Protein AF-A0A7K2A222-F1 (afdb_monomer_lite)

Foldseek 3Di:
DDDDDDDDDDDDDDDDPPPPPPCPDPPPPPLPPDDLLNLLVVLLVLLQVLLVQCPAPAPVCVVVPDPSNVVSVVVSVVVLVVSCVSCVSNVNNQSNDQHPSNLVSLVVHDHDYHVSVVVSVVNNVSND

Radius of gyration: 25.17 Å; chains: 1; bounding box: 90×36×38 Å

Secondary structure (DSSP, 8-state):
-----------------------TTTTTTSTTT--HHHHHHHHHHHHHHHHHHHTT--HHHHHTT-HHHHHHHHHHHHHHHHHHHHHHHHT-GGGGTT-HHHHHHHTT----SHHHHHHHHHHHHTT-

Sequence (128 aa):
MAAILMVVVGACSTANDEPAMTGGSTTVQLEAAFGCGALADRWAALQQEYLDRLGTATEVDLAEPSQAVASAGQWLGNAMIEQTRDATAVGCDELVSGSAALCARVDGLSAAGAAAEIALERLRGSCS

Structure (mmCIF, N/CA/C/O backbone):
data_AF-A0A7K2A222-F1
#
_entry.id   AF-A0A7K2A222-F1
#
loop_
_atom_site.group_PDB
_atom_site.id
_atom_site.type_symbol
_atom_site.label_atom_id
_atom_site.label_alt_id
_atom_site.label_comp_id
_atom_site.label_asym_id
_atom_site.label_entity_id
_atom_site.label_seq_id
_atom_site.pdbx_PDB_ins_code
_atom_site.Cartn_x
_atom_site.Cartn_y
_atom_site.Cartn_z
_atom_site.occupancy
_atom_site.B_iso_or_equiv
_atom_site.auth_seq_id
_atom_site.auth_comp_id
_atom_site.auth_asym_id
_atom_site.auth_atom_id
_atom_site.pdbx_PDB_model_num
ATOM 1 N N . MET A 1 1 ? 76.693 -7.836 21.758 1.00 38.62 1 MET A N 1
ATOM 2 C CA . MET A 1 1 ? 75.559 -6.903 21.944 1.00 38.62 1 MET A CA 1
ATOM 3 C C . MET A 1 1 ? 74.364 -7.563 21.267 1.00 38.62 1 MET A C 1
ATOM 5 O O . MET A 1 1 ? 74.421 -7.744 20.064 1.00 38.62 1 MET A O 1
ATOM 9 N N . ALA A 1 2 ? 73.559 -8.338 22.004 1.00 34.88 2 ALA A N 1
ATOM 10 C CA . ALA A 1 2 ? 72.314 -7.906 22.669 1.00 34.88 2 ALA A CA 1
ATOM 11 C C . ALA A 1 2 ? 71.309 -7.324 21.642 1.00 34.88 2 ALA A C 1
ATOM 13 O O . ALA A 1 2 ? 71.664 -6.367 20.973 1.00 34.88 2 ALA A O 1
ATOM 14 N N . ALA A 1 3 ? 70.086 -7.827 21.437 1.00 34.88 3 ALA A N 1
ATOM 15 C CA . ALA A 1 3 ? 69.259 -8.710 22.253 1.00 34.88 3 ALA A CA 1
ATOM 16 C C . ALA A 1 3 ? 68.299 -9.566 21.398 1.00 34.88 3 ALA A C 1
ATOM 18 O O . ALA A 1 3 ? 67.811 -9.142 20.354 1.00 34.88 3 ALA A O 1
ATOM 19 N N . ILE A 1 4 ? 68.028 -10.765 21.912 1.00 43.69 4 ILE A N 1
ATOM 20 C CA . ILE A 1 4 ? 66.894 -11.631 21.589 1.00 43.69 4 ILE A CA 1
ATOM 21 C C . ILE A 1 4 ? 65.668 -11.055 22.309 1.00 43.69 4 ILE A C 1
ATOM 23 O O . ILE A 1 4 ? 65.750 -10.815 23.512 1.00 43.69 4 ILE A O 1
ATOM 27 N N . LEU A 1 5 ? 64.530 -10.922 21.624 1.00 39.69 5 LEU A N 1
ATOM 28 C CA . LEU A 1 5 ? 63.229 -11.040 22.281 1.00 39.69 5 LEU A CA 1
ATOM 29 C C . LEU A 1 5 ? 62.275 -11.857 21.405 1.00 39.69 5 LEU A C 1
ATOM 31 O O . LEU A 1 5 ? 61.969 -11.506 20.269 1.00 39.69 5 LEU A O 1
ATOM 35 N N . MET A 1 6 ? 61.859 -12.984 21.971 1.00 37.72 6 MET A N 1
ATOM 36 C CA . MET A 1 6 ? 60.809 -13.874 21.501 1.00 37.72 6 MET A CA 1
ATOM 37 C C . MET A 1 6 ? 59.438 -13.192 21.590 1.00 37.72 6 MET A C 1
ATOM 39 O O . MET A 1 6 ? 59.137 -12.602 22.623 1.00 37.72 6 MET A O 1
ATOM 43 N N . VAL A 1 7 ? 58.560 -13.428 20.607 1.00 41.03 7 VAL A N 1
ATOM 44 C CA . VAL A 1 7 ? 57.139 -13.706 20.883 1.00 41.03 7 VAL A CA 1
ATOM 45 C C . VAL A 1 7 ? 56.715 -14.950 20.098 1.00 41.03 7 VAL A C 1
ATOM 47 O O . VAL A 1 7 ? 56.457 -14.942 18.901 1.00 41.03 7 VAL A O 1
ATOM 50 N N . VAL A 1 8 ? 56.788 -16.040 20.849 1.00 39.47 8 VAL A N 1
ATOM 51 C CA . VAL A 1 8 ? 55.964 -17.249 20.900 1.00 39.47 8 VAL A CA 1
ATOM 52 C C . VAL A 1 8 ? 54.664 -17.248 20.067 1.00 39.47 8 VAL A C 1
ATOM 54 O O . VAL A 1 8 ? 53.753 -16.472 20.316 1.00 39.47 8 VAL A O 1
ATOM 57 N N . VAL A 1 9 ? 54.618 -18.224 19.149 1.00 41.47 9 VAL A N 1
ATOM 58 C CA . VAL A 1 9 ? 53.577 -19.256 18.927 1.00 41.47 9 VAL A CA 1
ATOM 59 C C . VAL A 1 9 ? 52.117 -18.821 18.767 1.00 41.47 9 VAL A C 1
ATOM 61 O O . VAL A 1 9 ? 51.471 -18.350 19.695 1.00 41.47 9 VAL A O 1
ATOM 64 N N . GLY A 1 10 ? 51.554 -19.214 17.622 1.00 32.47 10 GLY A N 1
ATOM 65 C CA . GLY A 1 10 ? 50.115 -19.369 17.440 1.00 32.47 10 GLY A CA 1
ATOM 66 C C . GLY A 1 10 ? 49.747 -19.921 16.065 1.00 32.47 10 GLY A C 1
ATOM 67 O O . GLY A 1 10 ? 49.082 -19.242 15.294 1.00 32.47 10 GLY A O 1
ATOM 68 N N . ALA A 1 11 ? 50.201 -21.132 15.733 1.00 39.69 11 ALA A N 1
ATOM 69 C CA . ALA A 1 11 ? 49.616 -21.894 14.634 1.00 39.69 11 ALA A CA 1
ATOM 70 C C . ALA A 1 11 ? 48.377 -22.657 15.136 1.00 39.69 11 ALA A C 1
ATOM 72 O O . ALA A 1 11 ? 48.457 -23.340 16.151 1.00 39.69 11 ALA A O 1
ATOM 73 N N . CYS A 1 12 ? 47.303 -22.580 14.345 1.00 43.47 12 CYS A N 1
ATOM 74 C CA . CYS A 1 12 ? 46.165 -23.503 14.257 1.00 43.47 12 CYS A CA 1
ATOM 75 C C . CYS A 1 12 ? 45.224 -23.644 15.474 1.00 43.47 12 CYS A C 1
ATOM 77 O O . CYS A 1 12 ? 45.510 -24.372 16.416 1.00 43.47 12 CYS A O 1
ATOM 79 N N . SER A 1 13 ? 44.023 -23.070 15.336 1.00 37.34 13 SER A N 1
ATOM 80 C CA . SER A 1 13 ? 42.765 -23.711 15.744 1.00 37.34 13 SER A CA 1
ATOM 81 C C . SER A 1 13 ? 41.702 -23.403 14.688 1.00 37.34 13 SER A C 1
ATOM 83 O O . SER A 1 13 ? 41.311 -22.258 14.491 1.00 37.34 13 SER A O 1
ATOM 85 N N . THR A 1 14 ? 41.280 -24.441 13.977 1.00 49.72 14 THR A N 1
ATOM 86 C CA . THR A 1 14 ? 40.089 -24.506 13.126 1.00 49.72 14 THR A CA 1
ATOM 87 C C . THR A 1 14 ? 38.816 -24.377 13.970 1.00 49.72 14 THR A C 1
ATOM 89 O O . THR A 1 14 ? 38.610 -25.224 14.837 1.00 49.72 14 THR A O 1
ATOM 92 N N . ALA A 1 15 ? 37.992 -23.355 13.718 1.00 39.50 15 ALA A N 1
ATOM 93 C CA . ALA A 1 15 ? 36.549 -23.228 14.020 1.00 39.50 15 ALA A CA 1
ATOM 94 C C . ALA A 1 15 ? 36.212 -21.726 13.916 1.00 39.50 15 ALA A C 1
ATOM 96 O O . ALA A 1 15 ? 36.764 -20.935 14.668 1.00 39.50 15 ALA A O 1
ATOM 97 N N . ASN A 1 16 ? 35.398 -21.208 13.008 1.00 37.38 16 ASN A N 1
ATOM 98 C CA . ASN A 1 16 ? 34.332 -21.780 12.211 1.00 37.38 16 ASN A CA 1
ATOM 99 C C . ASN A 1 16 ? 34.522 -21.366 10.746 1.00 37.38 16 ASN A C 1
ATOM 101 O O . ASN A 1 16 ? 34.896 -20.228 10.466 1.00 37.38 16 ASN A O 1
ATOM 105 N N . ASP A 1 17 ? 34.160 -22.255 9.824 1.00 42.34 17 ASP A N 1
ATOM 106 C CA . ASP A 1 17 ? 33.373 -21.840 8.667 1.00 42.34 17 ASP A CA 1
ATOM 107 C C . ASP A 1 17 ? 32.131 -21.107 9.202 1.00 42.34 17 ASP A C 1
ATOM 109 O O . ASP A 1 17 ? 31.064 -21.693 9.373 1.00 42.34 17 ASP A O 1
ATOM 113 N N . GLU A 1 18 ? 32.257 -19.828 9.546 1.00 34.97 18 GLU A N 1
ATOM 114 C CA . GLU A 1 18 ? 31.107 -18.968 9.351 1.00 34.97 18 GLU A CA 1
ATOM 115 C C . GLU A 1 18 ? 31.003 -18.857 7.835 1.00 34.97 18 GLU A C 1
ATOM 117 O O . GLU A 1 18 ? 31.960 -18.382 7.207 1.00 34.97 18 GLU A O 1
ATOM 122 N N . PRO A 1 19 ? 29.899 -19.304 7.201 1.00 46.41 19 PRO A N 1
ATOM 123 C CA . PRO A 1 19 ? 29.633 -18.796 5.880 1.00 46.41 19 PRO A CA 1
ATOM 124 C C . PRO A 1 19 ? 29.696 -17.291 6.074 1.00 46.41 19 PRO A C 1
ATOM 126 O O . PRO A 1 19 ? 28.960 -16.730 6.891 1.00 46.41 19 PRO A O 1
ATOM 129 N N . ALA A 1 20 ? 30.600 -16.632 5.353 1.00 38.97 20 ALA A N 1
ATOM 130 C CA . ALA A 1 20 ? 30.328 -15.267 5.005 1.00 38.97 20 ALA A CA 1
ATOM 131 C C . ALA A 1 20 ? 28.910 -15.338 4.440 1.00 38.97 20 ALA A C 1
ATOM 133 O O . ALA A 1 20 ? 28.710 -15.794 3.311 1.00 38.97 20 ALA A O 1
ATOM 134 N N . MET A 1 21 ? 27.919 -14.908 5.227 1.00 43.66 21 MET A N 1
ATOM 135 C CA . MET A 1 21 ? 26.700 -14.337 4.697 1.00 43.66 21 MET A CA 1
ATOM 136 C C . MET A 1 21 ? 27.155 -13.064 3.984 1.00 43.66 21 MET A C 1
ATOM 138 O O . MET A 1 21 ? 26.873 -11.940 4.375 1.00 43.66 21 MET A O 1
ATOM 142 N N . THR A 1 22 ? 27.910 -13.255 2.902 1.00 45.50 22 THR A N 1
ATOM 143 C CA . THR A 1 22 ? 27.514 -12.786 1.601 1.00 45.50 22 THR A CA 1
ATOM 144 C C . THR A 1 22 ? 25.988 -12.818 1.574 1.00 45.50 22 THR A C 1
ATOM 146 O O . THR A 1 22 ? 25.358 -13.741 1.079 1.00 45.50 22 THR A O 1
ATOM 149 N N . GLY A 1 23 ? 25.372 -11.737 2.057 1.00 38.09 23 GLY A N 1
ATOM 150 C CA . GLY A 1 23 ? 24.073 -11.266 1.585 1.00 38.09 23 GLY A CA 1
ATOM 151 C C . GLY A 1 23 ? 24.155 -10.877 0.102 1.00 38.09 23 GLY A C 1
ATOM 152 O O . GLY A 1 23 ? 23.507 -9.938 -0.340 1.00 38.09 23 GLY A O 1
ATOM 153 N N . GLY A 1 24 ? 25.008 -11.566 -0.658 1.00 43.22 24 GLY A N 1
ATOM 154 C CA . GLY A 1 24 ? 25.043 -11.602 -2.092 1.00 43.22 24 GLY A CA 1
ATOM 155 C C . GLY A 1 24 ? 24.017 -12.633 -2.509 1.00 43.22 24 GLY A C 1
ATOM 156 O O . GLY A 1 24 ? 24.320 -13.814 -2.585 1.00 43.22 24 GLY A O 1
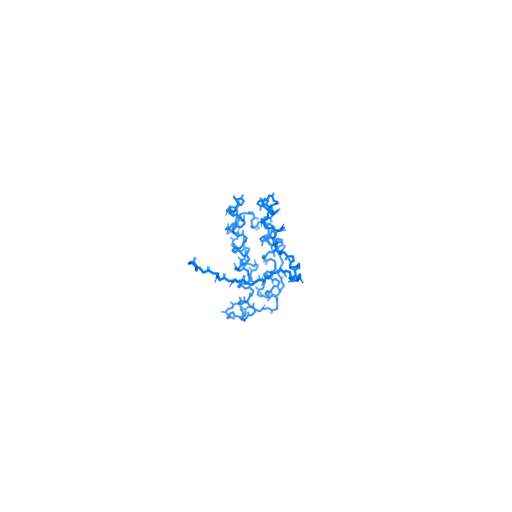ATOM 157 N N . SER A 1 25 ? 22.800 -12.162 -2.756 1.00 40.84 25 SER A N 1
ATOM 158 C CA . SER A 1 25 ? 22.011 -12.670 -3.881 1.00 40.84 25 SER A CA 1
ATOM 159 C C . SER A 1 25 ? 20.801 -11.793 -4.203 1.00 40.84 25 SER A C 1
ATOM 161 O O . SER A 1 25 ? 20.323 -11.859 -5.329 1.00 40.84 25 SER A O 1
ATOM 163 N N . THR A 1 26 ? 20.301 -10.961 -3.284 1.00 45.53 26 THR A N 1
ATOM 164 C CA . THR A 1 26 ? 19.118 -10.119 -3.557 1.00 45.53 26 THR A CA 1
ATOM 165 C C . THR A 1 26 ? 19.463 -8.737 -4.097 1.00 45.53 26 THR A C 1
ATOM 167 O O . THR A 1 26 ? 18.729 -8.209 -4.924 1.00 45.53 26 THR A O 1
ATOM 170 N N . THR A 1 27 ? 20.598 -8.161 -3.708 1.00 46.16 27 THR A N 1
ATOM 171 C CA . THR A 1 27 ? 20.953 -6.777 -4.063 1.00 46.16 27 THR A CA 1
ATOM 172 C C . THR A 1 27 ? 21.521 -6.596 -5.471 1.00 46.16 27 THR A C 1
ATOM 174 O O . THR A 1 27 ? 21.560 -5.470 -5.934 1.00 46.16 27 THR A O 1
ATOM 177 N N . VAL A 1 28 ? 21.931 -7.668 -6.163 1.00 40.03 28 VAL A N 1
ATOM 178 C CA . VAL A 1 28 ? 22.598 -7.585 -7.488 1.00 40.03 28 VAL A CA 1
ATOM 179 C C . VAL A 1 28 ? 21.755 -8.205 -8.624 1.00 40.03 28 VAL A C 1
ATOM 181 O O . VAL A 1 28 ? 22.135 -8.141 -9.785 1.00 40.03 28 VAL A O 1
ATOM 184 N N . GLN A 1 29 ? 20.587 -8.803 -8.332 1.00 42.91 29 GLN A N 1
ATOM 185 C CA . GLN A 1 29 ? 19.722 -9.441 -9.350 1.00 42.91 29 GLN A CA 1
ATOM 186 C C . GLN A 1 29 ? 18.325 -8.821 -9.509 1.00 42.91 29 GLN A C 1
ATOM 188 O O . GLN A 1 29 ? 17.613 -9.190 -10.440 1.00 42.91 29 GLN A O 1
ATOM 193 N N . LEU A 1 30 ? 17.925 -7.854 -8.674 1.00 49.59 30 LEU A N 1
ATOM 194 C CA . LEU A 1 30 ? 16.664 -7.124 -8.881 1.00 49.59 30 LEU A CA 1
ATOM 195 C C . LEU A 1 30 ? 16.799 -5.901 -9.810 1.00 49.59 30 LEU A C 1
ATOM 197 O O . LEU A 1 30 ? 15.790 -5.433 -10.335 1.00 49.59 30 LEU A O 1
ATOM 201 N N . GLU A 1 31 ? 18.022 -5.423 -10.069 1.00 43.91 31 GLU A N 1
ATOM 202 C CA . GLU A 1 31 ? 18.315 -4.145 -10.750 1.00 43.91 31 GLU A CA 1
ATOM 203 C C . GLU A 1 31 ? 17.977 -4.111 -12.260 1.00 43.91 31 GLU A C 1
ATOM 205 O O . GLU A 1 31 ? 18.126 -3.074 -12.898 1.00 43.91 31 GLU A O 1
ATOM 210 N N . ALA A 1 32 ? 17.469 -5.204 -12.844 1.00 41.19 32 ALA A N 1
ATOM 211 C CA . ALA A 1 32 ? 17.042 -5.259 -14.251 1.00 41.19 32 ALA A CA 1
ATOM 212 C C . ALA A 1 32 ? 15.612 -5.802 -14.474 1.00 41.19 32 ALA A C 1
ATOM 214 O O . ALA A 1 32 ? 15.170 -5.885 -15.619 1.00 41.19 32 ALA A O 1
ATOM 215 N N . ALA A 1 33 ? 14.882 -6.193 -13.419 1.00 49.06 33 ALA A N 1
ATOM 216 C CA . ALA A 1 33 ? 13.642 -6.972 -13.559 1.00 49.06 33 ALA A CA 1
ATOM 217 C C . ALA A 1 33 ? 12.337 -6.189 -13.322 1.00 49.06 33 ALA A C 1
ATOM 219 O O . ALA A 1 33 ? 11.272 -6.659 -13.722 1.00 49.06 33 ALA A O 1
ATOM 220 N N . PHE A 1 34 ? 12.385 -5.000 -12.720 1.00 61.97 34 PHE A N 1
ATOM 221 C CA . PHE A 1 34 ? 11.184 -4.208 -12.450 1.00 61.97 34 PHE A CA 1
ATOM 222 C C . PHE A 1 34 ? 11.119 -2.997 -13.379 1.00 61.97 34 PHE A C 1
ATOM 224 O O . PHE A 1 34 ? 11.600 -1.917 -13.060 1.00 61.97 34 PHE A O 1
ATOM 231 N N . GLY A 1 35 ? 10.509 -3.173 -14.553 1.00 76.44 35 GLY A N 1
ATOM 232 C CA . GLY A 1 35 ? 10.013 -2.023 -15.312 1.00 76.44 35 GLY A CA 1
ATOM 233 C C . GLY A 1 35 ? 8.921 -1.286 -14.524 1.00 76.44 35 GLY A C 1
ATOM 234 O O . GLY A 1 35 ? 8.341 -1.849 -13.592 1.00 76.44 35 GLY A O 1
ATOM 235 N N . CYS A 1 36 ? 8.584 -0.058 -14.929 1.00 85.25 36 CYS A N 1
ATOM 236 C CA . CYS A 1 36 ? 7.594 0.781 -14.238 1.00 85.25 36 CYS A CA 1
ATOM 237 C C . CYS A 1 36 ? 6.270 0.043 -13.946 1.00 85.25 36 CYS A C 1
ATOM 239 O O . CYS A 1 36 ? 5.706 0.165 -12.864 1.00 85.25 36 CYS A O 1
ATOM 241 N N . GLY A 1 37 ? 5.803 -0.820 -14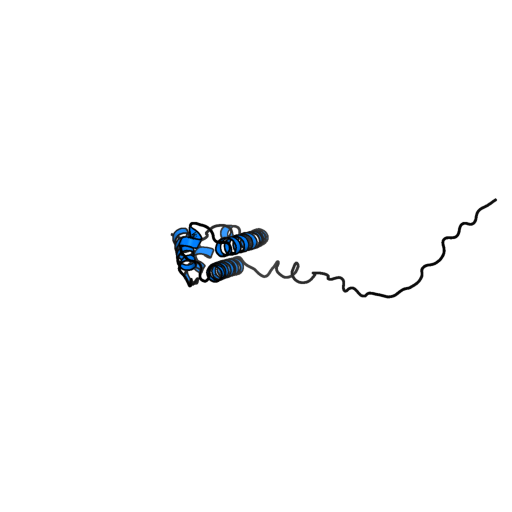.855 1.00 86.00 37 GLY A N 1
ATOM 242 C CA . GLY A 1 37 ? 4.605 -1.636 -14.618 1.00 86.00 37 GLY A CA 1
ATOM 243 C C . GLY A 1 37 ? 4.701 -2.539 -13.381 1.00 86.00 37 GLY A C 1
ATOM 244 O O . GLY A 1 37 ? 3.782 -2.565 -12.571 1.00 86.00 37 GLY A O 1
ATOM 245 N N . ALA A 1 38 ? 5.833 -3.214 -13.181 1.00 86.50 38 ALA A N 1
ATOM 246 C CA . ALA A 1 38 ? 6.015 -4.126 -12.055 1.00 86.50 38 ALA A CA 1
ATOM 247 C C . ALA A 1 38 ? 6.168 -3.374 -10.718 1.00 86.50 38 ALA A C 1
ATOM 249 O O . ALA A 1 38 ? 5.735 -3.860 -9.675 1.00 86.50 38 ALA A O 1
ATOM 250 N N . LEU A 1 39 ? 6.720 -2.156 -10.745 1.00 87.94 39 LEU A N 1
ATOM 251 C CA . LEU A 1 39 ? 6.699 -1.262 -9.587 1.00 87.94 39 LEU A CA 1
ATOM 252 C C . LEU A 1 39 ? 5.288 -0.756 -9.281 1.00 87.94 39 LEU A C 1
ATOM 254 O O . LEU A 1 39 ? 4.918 -0.704 -8.112 1.00 87.94 39 LEU A O 1
ATOM 258 N N . ALA A 1 40 ? 4.482 -0.431 -10.292 1.00 89.56 40 ALA A N 1
ATOM 259 C CA . ALA A 1 40 ? 3.080 -0.072 -10.087 1.00 89.56 40 ALA A CA 1
ATOM 260 C C . ALA A 1 40 ? 2.277 -1.242 -9.485 1.00 89.56 40 ALA A C 1
ATOM 262 O O . ALA A 1 40 ? 1.435 -1.033 -8.612 1.00 89.56 40 ALA A O 1
ATOM 263 N N . ASP A 1 41 ? 2.574 -2.478 -9.892 1.00 90.75 41 ASP A N 1
ATOM 264 C CA . ASP A 1 41 ? 1.953 -3.679 -9.325 1.00 90.75 41 ASP A CA 1
ATOM 265 C C . ASP A 1 41 ? 2.408 -3.924 -7.876 1.00 90.75 41 ASP A C 1
ATOM 267 O O . ASP A 1 41 ? 1.587 -4.237 -7.013 1.00 90.75 41 ASP A O 1
ATOM 271 N N . ARG A 1 42 ? 3.694 -3.699 -7.563 1.00 90.69 42 ARG A N 1
ATOM 272 C CA . ARG A 1 42 ? 4.194 -3.729 -6.177 1.00 90.69 42 ARG A CA 1
ATOM 273 C C . ARG A 1 42 ? 3.532 -2.661 -5.315 1.00 90.69 42 ARG A C 1
ATOM 275 O O . ARG A 1 42 ? 3.149 -2.955 -4.187 1.00 90.69 42 ARG A O 1
ATOM 282 N N . TRP A 1 43 ? 3.366 -1.444 -5.829 1.00 92.00 43 TRP A N 1
ATOM 283 C CA . TRP A 1 43 ? 2.636 -0.396 -5.122 1.00 92.00 43 TRP A CA 1
ATOM 284 C C . TRP A 1 43 ? 1.218 -0.859 -4.778 1.00 92.00 43 TRP A C 1
ATOM 286 O O . TRP A 1 43 ? 0.805 -0.739 -3.629 1.00 92.00 43 TRP A O 1
ATOM 296 N N . ALA A 1 44 ? 0.508 -1.465 -5.734 1.00 92.88 44 ALA A N 1
ATOM 297 C CA . ALA A 1 44 ? -0.838 -1.982 -5.505 1.00 92.88 44 ALA A CA 1
ATOM 298 C C . ALA A 1 44 ? -0.861 -3.080 -4.434 1.00 92.88 44 ALA A C 1
ATOM 300 O O . ALA A 1 44 ? -1.719 -3.058 -3.555 1.00 92.88 44 ALA A O 1
ATOM 301 N N . ALA A 1 45 ? 0.112 -3.995 -4.453 1.00 94.44 45 ALA A N 1
ATOM 302 C CA . ALA A 1 45 ? 0.250 -5.022 -3.424 1.00 94.44 45 ALA A CA 1
ATOM 303 C C . ALA A 1 45 ? 0.473 -4.417 -2.026 1.00 94.44 45 ALA A C 1
ATOM 305 O O . ALA A 1 45 ? -0.144 -4.859 -1.061 1.00 94.44 45 ALA A O 1
ATOM 306 N N . LEU A 1 46 ? 1.295 -3.367 -1.922 1.00 94.62 46 LEU A N 1
ATOM 307 C CA . LEU A 1 46 ? 1.533 -2.663 -0.660 1.00 94.62 46 LEU A CA 1
ATOM 308 C C . LEU A 1 46 ? 0.276 -1.941 -0.155 1.00 94.62 46 LEU A C 1
ATOM 310 O O . LEU A 1 46 ? 0.010 -1.954 1.046 1.00 94.62 46 LEU A O 1
ATOM 314 N N . GLN A 1 47 ? -0.521 -1.355 -1.055 1.00 94.75 47 GLN A N 1
ATOM 315 C CA . GLN A 1 47 ? -1.813 -0.772 -0.685 1.00 94.75 47 GLN A CA 1
ATOM 316 C C . GLN A 1 47 ? -2.804 -1.843 -0.227 1.00 94.75 47 GLN A C 1
ATOM 318 O O . GLN A 1 47 ? -3.448 -1.660 0.801 1.00 94.75 47 GLN A O 1
ATOM 323 N N . GLN A 1 48 ? -2.900 -2.974 -0.932 1.00 96.62 48 GLN A N 1
ATOM 324 C CA . GLN A 1 48 ? -3.773 -4.073 -0.519 1.00 96.62 48 GLN A CA 1
ATOM 325 C C . GLN A 1 48 ? -3.383 -4.598 0.867 1.00 96.62 48 GLN A C 1
ATOM 327 O O . GLN A 1 48 ? -4.238 -4.731 1.733 1.00 96.62 48 GLN A O 1
ATOM 332 N N . GLU A 1 49 ? -2.092 -4.812 1.120 1.00 96.31 49 GLU A N 1
ATOM 333 C CA . GLU A 1 49 ? -1.626 -5.271 2.428 1.00 96.31 49 GLU A CA 1
ATOM 334 C C . GLU A 1 49 ? -1.857 -4.220 3.529 1.00 96.31 49 GLU A C 1
ATOM 336 O O . GLU A 1 49 ? -2.166 -4.578 4.665 1.00 96.31 49 GLU A O 1
ATOM 341 N N . TYR A 1 50 ? -1.770 -2.923 3.220 1.00 95.62 50 TYR A N 1
ATOM 342 C CA . TYR A 1 50 ? -2.177 -1.881 4.164 1.00 95.62 50 TYR A CA 1
ATOM 343 C C . TYR A 1 50 ? -3.665 -1.987 4.517 1.00 95.62 50 TYR A C 1
ATOM 345 O O . TYR A 1 50 ? -4.007 -1.958 5.699 1.00 95.62 50 TYR A O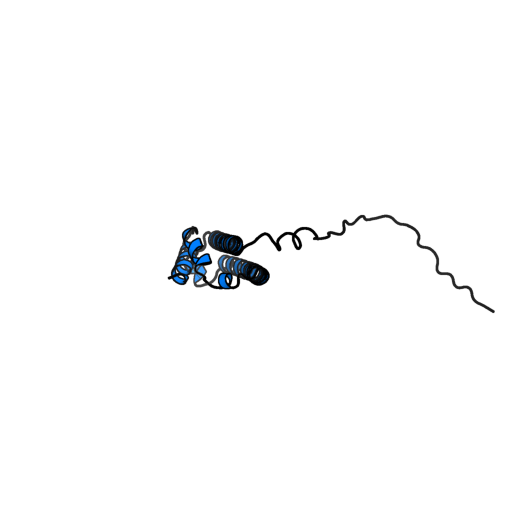 1
ATOM 353 N N . LEU A 1 51 ? -4.537 -2.157 3.518 1.00 95.50 51 LEU A N 1
ATOM 354 C CA . LEU A 1 51 ? -5.976 -2.344 3.723 1.00 95.50 51 LEU A CA 1
ATOM 355 C C . LEU A 1 51 ? -6.261 -3.600 4.562 1.00 95.50 51 LEU A C 1
ATOM 357 O O . LEU A 1 51 ? -7.053 -3.541 5.501 1.00 95.50 51 LEU A O 1
ATOM 361 N N . ASP A 1 52 ? -5.552 -4.698 4.305 1.00 94.75 52 ASP A N 1
ATOM 362 C CA . ASP A 1 52 ? -5.678 -5.938 5.076 1.00 94.75 52 ASP A CA 1
ATOM 363 C C . ASP A 1 52 ? -5.201 -5.760 6.529 1.00 94.75 52 ASP A C 1
ATOM 365 O O . ASP A 1 52 ? -5.812 -6.283 7.463 1.00 94.75 52 ASP A O 1
ATOM 369 N N . ARG A 1 53 ? -4.131 -4.981 6.745 1.00 93.88 53 ARG A N 1
ATOM 370 C CA . ARG A 1 53 ? -3.591 -4.652 8.078 1.00 93.88 53 ARG A CA 1
ATOM 371 C C . ARG A 1 53 ? -4.488 -3.709 8.872 1.00 93.88 53 ARG A C 1
ATOM 373 O O . ARG A 1 53 ? -4.446 -3.754 10.101 1.00 93.88 53 ARG A O 1
ATOM 380 N N . LEU A 1 54 ? -5.289 -2.875 8.206 1.00 91.50 54 LEU A N 1
ATOM 381 C CA . LEU A 1 54 ? -6.352 -2.126 8.877 1.00 91.50 54 LEU A CA 1
ATOM 382 C C . LEU A 1 54 ? -7.408 -3.086 9.447 1.00 91.50 54 LEU A C 1
ATOM 384 O O . LEU A 1 54 ? -7.911 -2.841 10.539 1.00 91.50 54 LEU A O 1
ATOM 388 N N . GLY A 1 55 ? -7.664 -4.222 8.791 1.00 78.69 55 GLY A N 1
ATOM 389 C CA . GLY A 1 55 ? -8.380 -5.360 9.371 1.00 78.69 55 GLY A CA 1
ATOM 390 C C . GLY A 1 55 ? -9.733 -4.992 9.994 1.00 78.69 55 GLY A C 1
ATOM 391 O O . GLY A 1 55 ? -10.601 -4.424 9.341 1.00 78.69 55 GLY A O 1
ATOM 392 N N . THR A 1 56 ? -9.923 -5.314 11.281 1.00 80.06 56 THR A N 1
ATOM 393 C CA . THR A 1 56 ? -11.152 -4.993 12.036 1.00 80.06 56 THR A CA 1
ATOM 394 C C . THR A 1 56 ? -11.191 -3.563 12.585 1.00 80.06 56 THR A C 1
ATOM 396 O O . THR A 1 56 ? -12.067 -3.264 13.398 1.00 80.06 56 THR A O 1
ATOM 399 N N . ALA A 1 57 ? -10.239 -2.696 12.220 1.00 86.88 57 ALA A N 1
ATOM 400 C CA . ALA A 1 57 ? -10.247 -1.307 12.657 1.00 86.88 57 ALA A CA 1
ATOM 401 C C . ALA A 1 57 ? -11.518 -0.600 12.173 1.00 86.88 57 ALA A C 1
ATOM 403 O O . ALA A 1 57 ? -12.023 -0.802 11.062 1.00 86.88 57 ALA A O 1
ATOM 404 N N . THR A 1 58 ? -12.047 0.231 13.054 1.00 88.81 58 THR A N 1
ATOM 405 C CA . THR A 1 58 ? -13.281 0.975 12.847 1.00 88.81 58 THR A CA 1
ATOM 406 C C . THR A 1 58 ? -12.987 2.382 12.343 1.00 88.81 58 THR A C 1
ATOM 408 O O . THR A 1 58 ? -11.853 2.855 12.356 1.00 88.81 58 THR A O 1
ATOM 411 N N . GLU A 1 59 ? -14.029 3.097 11.931 1.00 87.25 59 GLU A N 1
ATOM 412 C CA . GLU A 1 59 ? -13.920 4.520 11.602 1.00 87.25 59 GLU A CA 1
ATOM 413 C C . GLU A 1 59 ? -13.366 5.354 12.772 1.00 87.25 59 GLU A C 1
ATOM 415 O O . GLU A 1 59 ? -12.556 6.257 12.561 1.00 87.25 59 GLU A O 1
ATOM 420 N N . VAL A 1 60 ? -13.742 5.022 14.012 1.00 86.81 60 VAL A N 1
ATOM 421 C CA . VAL A 1 60 ? -13.266 5.727 15.213 1.00 86.81 60 VAL A CA 1
ATOM 422 C C . VAL A 1 60 ? -11.753 5.575 15.370 1.00 86.81 60 VAL A C 1
ATOM 424 O O . VAL A 1 60 ? -11.071 6.553 15.674 1.00 86.81 60 VAL A O 1
ATOM 427 N N . ASP A 1 61 ? -11.221 4.388 15.067 1.00 87.88 61 ASP A N 1
ATOM 428 C CA . ASP A 1 61 ? -9.782 4.117 15.102 1.00 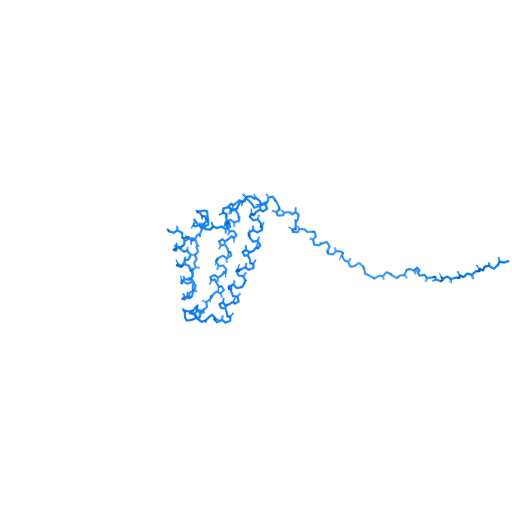87.88 61 ASP A CA 1
ATOM 429 C C . ASP A 1 61 ? -8.992 4.941 14.075 1.00 87.88 61 ASP A C 1
ATOM 431 O O . ASP A 1 61 ? -7.781 5.064 14.212 1.00 87.88 61 ASP A O 1
ATOM 435 N N . LEU A 1 62 ? -9.630 5.499 13.038 1.00 83.81 62 LEU A N 1
ATOM 436 C CA . LEU A 1 62 ? -8.971 6.411 12.096 1.00 83.81 62 LEU A CA 1
ATOM 437 C C . LEU A 1 62 ? -8.919 7.857 12.609 1.00 83.81 62 LEU A C 1
ATOM 439 O O . LEU A 1 62 ? -8.011 8.597 12.232 1.00 83.81 62 LEU A O 1
ATOM 443 N N . ALA A 1 63 ? -9.900 8.276 13.415 1.00 81.62 63 ALA A N 1
ATOM 444 C CA . ALA A 1 63 ? -9.983 9.633 13.957 1.00 81.62 63 ALA A CA 1
ATOM 445 C C . ALA A 1 63 ? -9.074 9.817 15.182 1.00 81.62 63 ALA A C 1
ATOM 447 O O . ALA A 1 63 ? -8.425 10.853 15.328 1.00 81.62 63 ALA A O 1
ATOM 448 N N . GLU A 1 64 ? -8.999 8.792 16.030 1.00 82.31 64 GLU A N 1
ATOM 449 C CA . GLU A 1 64 ? -8.055 8.691 17.137 1.00 82.31 64 GLU A CA 1
ATOM 450 C C . GLU A 1 64 ? -7.200 7.439 16.899 1.00 82.31 64 GLU A C 1
ATOM 452 O O . GLU A 1 64 ? -7.645 6.337 17.222 1.00 82.31 64 GLU A O 1
ATOM 457 N N . PRO A 1 65 ? -6.017 7.577 16.261 1.00 74.00 65 PRO A N 1
ATOM 458 C CA . PRO A 1 65 ? -5.286 6.446 15.710 1.00 74.00 65 PRO A CA 1
ATOM 459 C C . PRO A 1 65 ? -4.940 5.431 16.789 1.00 74.00 65 PRO A C 1
ATOM 461 O O . PRO A 1 65 ? -4.010 5.622 17.578 1.00 74.00 65 PRO A O 1
ATOM 464 N N . SER A 1 66 ? -5.680 4.323 16.794 1.00 84.19 66 SER A N 1
ATOM 465 C CA . SER A 1 66 ? -5.378 3.195 17.662 1.00 84.19 66 SER A CA 1
ATOM 466 C C . SER A 1 66 ? -4.009 2.621 17.307 1.00 84.19 66 SER A C 1
ATOM 468 O O . SER A 1 66 ? -3.470 2.836 16.215 1.00 84.19 66 SER A O 1
ATOM 470 N N . GLN A 1 67 ? -3.421 1.856 18.227 1.00 86.88 67 GLN A N 1
ATOM 471 C CA . GLN A 1 67 ? -2.092 1.282 18.011 1.00 86.88 67 GLN A CA 1
ATOM 472 C C . GLN A 1 67 ? -2.020 0.440 16.725 1.00 86.88 67 GLN A C 1
ATOM 474 O O . GLN A 1 67 ? -0.982 0.426 16.063 1.00 86.88 67 GLN A O 1
ATOM 479 N N . ALA A 1 68 ? -3.117 -0.224 16.347 1.00 84.50 68 ALA A N 1
ATOM 480 C CA . ALA A 1 68 ? -3.213 -1.003 15.117 1.00 84.50 68 ALA A CA 1
ATOM 481 C C . ALA A 1 68 ? -3.122 -0.113 13.866 1.00 84.50 68 ALA A C 1
ATOM 483 O O . ALA A 1 68 ? -2.287 -0.368 12.998 1.00 84.50 68 ALA A O 1
ATOM 484 N N . VAL A 1 69 ? -3.901 0.973 13.813 1.00 90.50 69 VAL A N 1
ATOM 485 C CA . VAL A 1 69 ? -3.881 1.934 12.696 1.00 90.50 69 VAL A CA 1
ATOM 486 C C . VAL A 1 69 ? -2.522 2.623 12.591 1.00 90.50 69 VAL A C 1
ATOM 488 O O . VAL A 1 69 ? -1.960 2.717 11.498 1.00 90.50 69 VAL A O 1
ATOM 491 N N . ALA A 1 70 ? -1.946 3.041 13.721 1.00 90.56 70 ALA A N 1
ATOM 492 C CA . ALA A 1 70 ? -0.621 3.654 13.756 1.00 90.56 70 ALA A CA 1
ATOM 493 C C . ALA A 1 70 ? 0.468 2.696 13.241 1.00 90.56 70 ALA A C 1
ATOM 495 O O . ALA A 1 70 ? 1.310 3.085 12.432 1.00 90.56 70 ALA A O 1
ATOM 496 N N . SER A 1 71 ? 0.418 1.428 13.658 1.00 91.31 71 SER A N 1
ATOM 497 C CA . SER A 1 71 ? 1.382 0.404 13.238 1.00 91.31 71 SER A CA 1
ATOM 498 C C . SER A 1 71 ? 1.245 0.061 11.751 1.00 91.31 71 SER A C 1
ATOM 500 O O . SER A 1 71 ? 2.253 -0.078 11.058 1.00 91.31 71 SER A O 1
ATOM 502 N N . ALA A 1 72 ? 0.013 -0.030 11.237 1.00 92.75 72 ALA A N 1
ATOM 503 C CA . ALA A 1 72 ? -0.253 -0.234 9.813 1.00 92.75 72 ALA A CA 1
ATOM 504 C C . ALA A 1 72 ? 0.253 0.949 8.970 1.00 92.75 72 ALA A C 1
ATOM 506 O O . ALA A 1 72 ? 0.928 0.744 7.961 1.00 92.75 72 ALA A O 1
ATOM 507 N N . GLY A 1 73 ? -0.008 2.183 9.414 1.00 92.25 73 GLY A N 1
ATOM 508 C CA . GLY A 1 73 ? 0.469 3.396 8.748 1.00 92.25 73 GLY A CA 1
ATOM 509 C C . GLY A 1 73 ? 1.994 3.514 8.750 1.00 92.25 73 GLY A C 1
ATOM 510 O O . GLY A 1 73 ? 2.587 3.826 7.719 1.00 92.25 73 GLY A O 1
ATOM 511 N N . GLN A 1 74 ? 2.648 3.202 9.873 1.00 94.62 74 GLN A N 1
ATOM 512 C CA . GLN A 1 74 ? 4.110 3.188 9.959 1.00 94.62 74 GLN A CA 1
ATOM 513 C C . GLN A 1 74 ? 4.722 2.143 9.020 1.00 94.62 74 GLN A C 1
ATOM 515 O O . GLN A 1 74 ? 5.704 2.428 8.335 1.00 94.62 74 GLN A O 1
ATOM 520 N N . TRP A 1 75 ? 4.140 0.943 8.970 1.00 95.50 75 TRP A N 1
ATOM 521 C CA . TRP A 1 75 ? 4.578 -0.096 8.044 1.00 95.50 75 TRP A CA 1
ATOM 522 C C . TRP A 1 75 ? 4.468 0.366 6.586 1.00 95.50 75 TRP A C 1
ATOM 524 O O . TRP A 1 75 ? 5.452 0.266 5.851 1.00 95.50 75 TRP A O 1
ATOM 534 N N . LEU A 1 76 ? 3.320 0.931 6.189 1.00 94.38 76 LEU A N 1
ATOM 535 C CA . LEU A 1 76 ? 3.122 1.420 4.824 1.00 94.38 76 LEU A CA 1
ATOM 536 C C . LEU A 1 76 ? 4.112 2.545 4.496 1.00 94.38 76 LEU A C 1
ATOM 538 O O . LEU A 1 76 ? 4.712 2.538 3.424 1.00 94.38 76 LEU A O 1
ATOM 542 N N . GLY A 1 77 ? 4.331 3.479 5.425 1.00 91.38 77 GLY A N 1
ATOM 543 C CA . GLY A 1 77 ? 5.303 4.559 5.259 1.00 91.38 77 GLY A CA 1
ATOM 544 C C . GLY A 1 77 ? 6.716 4.042 4.978 1.00 91.38 77 GLY A C 1
ATOM 545 O O . GLY A 1 77 ? 7.357 4.492 4.030 1.00 91.38 77 GLY A O 1
ATOM 546 N N . ASN A 1 78 ? 7.178 3.045 5.738 1.00 93.94 78 ASN A N 1
ATOM 547 C CA . ASN A 1 78 ? 8.485 2.422 5.513 1.00 93.94 78 ASN A CA 1
ATOM 548 C C . ASN A 1 78 ? 8.559 1.714 4.151 1.00 93.94 78 ASN A C 1
ATOM 550 O O . ASN A 1 78 ? 9.530 1.892 3.418 1.00 93.94 78 ASN A O 1
ATOM 554 N N . ALA A 1 79 ? 7.519 0.964 3.778 1.00 90.56 79 ALA A N 1
ATOM 555 C CA . ALA A 1 79 ? 7.472 0.272 2.492 1.00 90.56 79 ALA A CA 1
ATOM 556 C C . ALA A 1 79 ? 7.456 1.248 1.299 1.00 90.56 79 ALA A C 1
ATOM 558 O O . ALA A 1 79 ? 8.077 0.986 0.268 1.00 90.56 79 ALA A O 1
ATOM 559 N N . MET A 1 80 ? 6.796 2.403 1.439 1.00 89.94 80 MET A N 1
ATOM 560 C CA . MET A 1 80 ? 6.771 3.450 0.412 1.00 89.94 80 MET A CA 1
ATOM 561 C C . MET A 1 80 ? 8.120 4.157 0.240 1.00 89.94 80 MET A C 1
ATOM 563 O O . MET A 1 80 ? 8.440 4.568 -0.876 1.00 89.94 80 MET A O 1
ATOM 567 N N . ILE A 1 81 ? 8.944 4.253 1.289 1.00 89.62 81 ILE A N 1
ATOM 568 C CA . ILE A 1 81 ? 10.324 4.757 1.172 1.00 89.62 81 ILE A CA 1
ATOM 569 C C . ILE A 1 81 ? 11.157 3.826 0.281 1.00 89.62 81 ILE A C 1
ATOM 571 O O . ILE A 1 81 ? 11.853 4.295 -0.620 1.00 89.62 81 ILE A O 1
ATOM 575 N N . GLU A 1 82 ? 11.061 2.512 0.497 1.00 88.12 82 GLU A N 1
ATOM 576 C CA . GLU A 1 82 ? 11.761 1.514 -0.322 1.00 88.12 82 GLU A CA 1
ATOM 577 C C . GLU A 1 82 ? 11.257 1.517 -1.770 1.00 88.12 82 GLU A C 1
ATOM 579 O O . GLU A 1 82 ? 12.053 1.615 -2.699 1.00 88.12 82 GLU A O 1
ATOM 584 N N . GLN A 1 83 ? 9.936 1.505 -1.965 1.00 87.19 83 GLN A N 1
ATOM 585 C CA . GLN A 1 83 ? 9.302 1.610 -3.282 1.00 87.19 83 GLN A CA 1
ATOM 586 C C . GLN A 1 83 ? 9.767 2.854 -4.054 1.00 87.19 83 GLN A C 1
ATOM 588 O O . GLN A 1 83 ? 10.051 2.770 -5.246 1.00 87.19 83 GLN A O 1
ATOM 593 N N . THR A 1 84 ? 9.853 4.004 -3.380 1.00 87.31 84 THR A N 1
ATOM 594 C CA . THR A 1 84 ? 10.301 5.268 -3.986 1.00 87.31 84 THR A CA 1
ATOM 595 C C . THR A 1 84 ? 11.761 5.192 -4.406 1.00 87.31 84 THR A C 1
ATOM 597 O O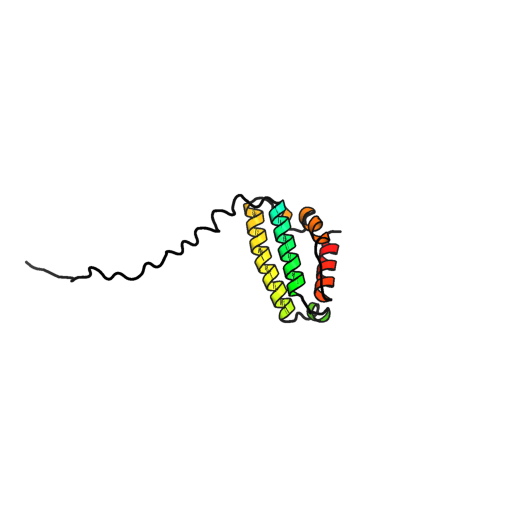 . THR A 1 84 ? 12.108 5.583 -5.518 1.00 87.31 84 THR A O 1
ATOM 600 N N . ARG A 1 85 ? 12.622 4.648 -3.539 1.00 87.38 85 ARG A N 1
ATOM 601 C CA . ARG A 1 85 ? 14.038 4.447 -3.853 1.00 87.38 85 ARG A CA 1
ATOM 602 C C . ARG A 1 85 ? 14.210 3.573 -5.096 1.00 87.38 85 ARG A C 1
ATOM 604 O O . ARG A 1 85 ? 15.020 3.911 -5.958 1.00 87.38 85 ARG A O 1
ATOM 611 N N . ASP A 1 86 ? 13.449 2.488 -5.185 1.00 86.88 86 ASP A N 1
ATOM 612 C CA . ASP A 1 86 ? 13.514 1.566 -6.317 1.00 86.88 86 ASP A CA 1
ATOM 613 C C . ASP A 1 86 ? 12.982 2.218 -7.599 1.00 86.88 86 ASP A C 1
ATOM 615 O O . ASP A 1 86 ? 13.611 2.090 -8.646 1.00 86.88 86 ASP A O 1
ATOM 619 N N . ALA A 1 87 ? 11.891 2.989 -7.517 1.00 85.25 87 ALA A N 1
ATOM 620 C CA . ALA A 1 87 ? 11.347 3.748 -8.644 1.00 85.25 87 ALA A CA 1
ATOM 621 C C . ALA A 1 87 ? 12.350 4.754 -9.217 1.00 85.25 87 ALA A C 1
ATOM 623 O O . ALA A 1 87 ? 12.561 4.777 -10.430 1.00 85.25 87 ALA A O 1
ATOM 624 N N . THR A 1 88 ? 13.031 5.516 -8.361 1.00 86.62 88 THR A N 1
ATOM 625 C CA . THR A 1 88 ? 14.076 6.449 -8.800 1.00 86.62 88 THR A CA 1
ATOM 626 C C . THR A 1 88 ? 15.286 5.722 -9.388 1.00 86.62 88 THR A C 1
ATOM 628 O O . THR A 1 88 ? 15.858 6.187 -10.371 1.00 86.62 88 THR A O 1
ATOM 631 N N . ALA A 1 89 ? 15.666 4.557 -8.852 1.00 86.25 89 ALA A N 1
ATOM 632 C CA . ALA A 1 89 ? 16.783 3.775 -9.388 1.00 86.25 89 ALA A CA 1
ATOM 633 C C . ALA A 1 89 ? 16.539 3.288 -10.830 1.00 86.25 89 ALA A C 1
ATOM 635 O O . ALA A 1 89 ? 17.488 3.198 -11.608 1.00 86.25 89 ALA A O 1
ATOM 636 N N . VAL A 1 90 ? 15.282 3.013 -11.197 1.00 83.06 90 VAL A N 1
ATOM 637 C CA . VAL A 1 90 ? 14.898 2.568 -12.551 1.00 83.06 90 VAL A CA 1
ATOM 638 C C . VAL A 1 90 ? 14.321 3.683 -13.439 1.00 83.06 90 VAL A C 1
ATOM 640 O O . VAL A 1 90 ? 13.970 3.421 -14.589 1.00 83.06 90 VAL A O 1
ATOM 643 N N . GLY A 1 91 ? 14.237 4.921 -12.938 1.00 85.06 91 GLY A N 1
ATOM 644 C CA . GLY A 1 91 ? 13.759 6.091 -13.686 1.00 85.06 91 GLY A CA 1
ATOM 645 C C . GLY A 1 91 ? 12.239 6.187 -13.864 1.00 85.06 91 GLY A C 1
ATOM 646 O O . GLY A 1 91 ? 11.791 6.811 -14.821 1.00 85.06 91 GLY A O 1
ATOM 647 N N . CYS A 1 92 ? 11.455 5.577 -12.971 1.00 85.50 92 CYS A N 1
ATOM 648 C CA . CYS A 1 92 ? 9.986 5.620 -12.968 1.00 85.50 92 CYS A CA 1
ATOM 649 C C . CYS A 1 92 ? 9.462 6.609 -11.911 1.00 85.50 92 CYS A C 1
ATOM 651 O O . CYS A 1 92 ? 8.626 6.254 -11.073 1.00 85.50 92 CYS A O 1
ATOM 653 N N . ASP A 1 93 ? 9.994 7.834 -11.887 1.00 78.88 93 ASP A N 1
ATOM 654 C CA . ASP A 1 93 ? 9.685 8.833 -10.853 1.00 78.88 93 ASP A CA 1
ATOM 655 C C . ASP A 1 93 ? 8.191 9.213 -10.819 1.00 78.88 93 ASP A C 1
ATOM 657 O O . ASP A 1 93 ? 7.662 9.608 -9.781 1.00 78.88 93 ASP A O 1
ATOM 661 N N . GLU A 1 94 ? 7.461 9.015 -11.920 1.00 74.88 94 GLU A N 1
ATOM 662 C CA . GLU A 1 94 ? 6.009 9.182 -11.975 1.00 74.88 94 GLU A CA 1
ATOM 663 C C . GLU A 1 94 ? 5.251 8.223 -11.041 1.00 74.88 94 GLU A C 1
ATOM 665 O O . GLU A 1 94 ? 4.126 8.506 -10.633 1.00 74.88 94 GLU A O 1
ATOM 670 N N . LEU A 1 95 ? 5.842 7.091 -10.656 1.00 76.12 95 LEU A N 1
ATOM 671 C CA . LEU A 1 95 ? 5.239 6.135 -9.720 1.00 76.12 95 LEU A CA 1
ATOM 672 C C . LEU A 1 95 ? 5.429 6.518 -8.250 1.00 76.12 95 LEU A C 1
ATOM 674 O O . LEU A 1 95 ? 4.917 5.830 -7.370 1.00 76.12 95 LEU A O 1
ATOM 678 N N . VAL A 1 96 ? 6.138 7.611 -7.970 1.00 65.75 96 VAL A N 1
ATOM 679 C CA . VAL A 1 96 ? 6.321 8.136 -6.610 1.00 65.75 96 VAL A CA 1
ATOM 680 C C . VAL A 1 96 ? 5.120 8.989 -6.179 1.00 65.75 96 VAL A C 1
ATOM 682 O O . VAL A 1 96 ? 4.863 9.152 -4.987 1.00 65.75 96 VAL A O 1
ATOM 685 N N . SER A 1 97 ? 4.330 9.498 -7.131 1.00 62.28 97 SER A N 1
ATOM 686 C CA . SER A 1 97 ? 3.185 10.364 -6.844 1.00 62.28 97 SER A CA 1
ATOM 687 C C . SER A 1 97 ? 1.991 10.058 -7.741 1.00 62.28 97 SER A C 1
ATOM 689 O O . SER A 1 97 ? 2.026 10.400 -8.919 1.00 62.28 97 SER A O 1
ATOM 691 N N . GLY A 1 98 ? 0.934 9.466 -7.170 1.00 62.84 98 GLY A N 1
ATOM 692 C CA . GLY A 1 98 ? -0.459 9.510 -7.657 1.00 62.84 98 GLY A CA 1
ATOM 693 C C . GLY A 1 98 ? -0.692 9.443 -9.172 1.00 62.84 98 GLY A C 1
ATOM 694 O O . GLY A 1 98 ? -1.608 10.091 -9.670 1.00 62.84 98 GLY A O 1
ATOM 695 N N . SER A 1 99 ? 0.153 8.746 -9.932 1.00 76.06 99 SER A N 1
ATOM 696 C CA . SER A 1 99 ? 0.105 8.805 -11.389 1.00 76.06 99 SER A CA 1
ATOM 697 C C . SER A 1 99 ? -1.040 7.970 -11.936 1.00 76.06 99 SER A C 1
ATOM 699 O O . SER A 1 99 ? -1.544 7.062 -11.276 1.00 76.06 99 SER A O 1
ATOM 701 N N . ALA A 1 100 ? -1.405 8.221 -13.195 1.00 81.06 100 ALA A N 1
ATOM 702 C CA . ALA A 1 100 ? -2.405 7.424 -13.904 1.00 81.06 100 ALA A CA 1
ATOM 703 C C . ALA A 1 100 ? -2.097 5.913 -13.854 1.00 81.06 100 ALA A C 1
ATOM 705 O O . ALA A 1 100 ? -3.014 5.099 -13.783 1.00 81.06 100 ALA A O 1
ATOM 706 N N . ALA A 1 101 ? -0.812 5.540 -13.834 1.00 80.69 101 ALA A N 1
ATOM 707 C CA . ALA A 1 101 ? -0.380 4.156 -13.680 1.00 80.69 101 ALA A CA 1
ATOM 708 C C . ALA A 1 101 ? -0.775 3.564 -12.316 1.00 80.69 101 ALA A C 1
ATOM 710 O O . ALA A 1 101 ? -1.282 2.447 -12.275 1.00 80.69 101 ALA A O 1
ATOM 711 N N . LEU A 1 102 ? -0.601 4.307 -11.217 1.00 85.44 102 LEU A N 1
ATOM 712 C CA . LEU A 1 102 ? -1.033 3.876 -9.882 1.00 85.44 102 LEU A CA 1
ATOM 713 C C . LEU A 1 102 ? -2.559 3.863 -9.771 1.00 85.44 102 LEU A C 1
ATOM 715 O O . LEU A 1 102 ? -3.141 2.894 -9.291 1.00 85.44 102 LEU A O 1
ATOM 719 N N . CYS A 1 103 ? -3.215 4.900 -10.292 1.00 88.81 103 CYS A N 1
ATOM 720 C CA . CYS A 1 103 ? -4.669 5.008 -10.281 1.00 88.81 103 CYS A CA 1
ATOM 721 C C . CYS A 1 103 ? -5.352 3.860 -11.030 1.00 88.81 103 CYS A C 1
ATOM 723 O O . CYS A 1 103 ? -6.338 3.320 -10.539 1.00 88.81 103 CYS A O 1
ATOM 725 N N . ALA A 1 104 ? -4.769 3.382 -12.133 1.00 89.38 104 ALA A N 1
ATOM 726 C CA . ALA A 1 104 ? -5.259 2.201 -12.846 1.00 89.38 104 ALA A CA 1
ATOM 72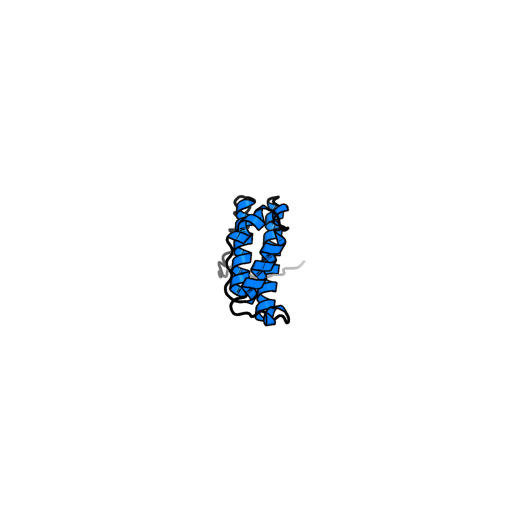7 C C . ALA A 1 104 ? -5.206 0.897 -12.022 1.00 89.38 104 ALA A C 1
ATOM 729 O O . ALA A 1 104 ? -5.783 -0.106 -12.438 1.00 89.38 104 ALA A O 1
ATOM 730 N N . ARG A 1 105 ? -4.487 0.862 -10.890 1.00 92.12 105 ARG A N 1
ATOM 731 C CA . ARG A 1 105 ? -4.451 -0.293 -9.976 1.00 92.12 105 ARG A CA 1
ATOM 732 C C . ARG A 1 105 ? -5.412 -0.161 -8.801 1.00 92.12 105 ARG A C 1
ATOM 734 O O . ARG A 1 105 ? -5.759 -1.180 -8.212 1.00 92.12 105 ARG A O 1
ATOM 741 N N . VAL A 1 106 ? -5.870 1.051 -8.482 1.00 92.38 106 VAL A N 1
ATOM 742 C CA . VAL A 1 106 ? -6.802 1.289 -7.367 1.00 92.38 106 VAL A CA 1
ATOM 743 C C . VAL A 1 106 ? -8.116 0.527 -7.565 1.00 92.38 106 VAL A C 1
ATOM 745 O O . VAL A 1 106 ? -8.674 0.008 -6.600 1.00 92.38 106 VAL A O 1
ATOM 748 N N . ASP A 1 107 ? -8.575 0.384 -8.810 1.00 89.94 107 ASP A N 1
ATOM 749 C CA . ASP A 1 107 ? -9.786 -0.377 -9.145 1.00 89.94 107 ASP A CA 1
ATOM 750 C C . ASP A 1 107 ? -9.685 -1.871 -8.799 1.00 89.94 107 ASP A C 1
ATOM 752 O O . ASP A 1 107 ? -10.702 -2.519 -8.561 1.00 89.94 107 ASP A O 1
ATOM 756 N N . GLY A 1 108 ? -8.467 -2.420 -8.749 1.00 92.06 108 GLY A N 1
ATOM 757 C CA . GLY A 1 108 ? -8.212 -3.812 -8.379 1.00 92.06 108 GLY A CA 1
ATOM 758 C C . GLY A 1 108 ? -8.126 -4.058 -6.871 1.00 92.06 108 GLY A C 1
ATOM 759 O O . GLY A 1 108 ? -8.046 -5.213 -6.460 1.00 92.06 108 GLY A O 1
ATOM 760 N N . LEU A 1 109 ? -8.125 -3.002 -6.052 1.00 95.44 109 LEU A N 1
ATOM 761 C CA . LEU A 1 109 ? -8.018 -3.117 -4.600 1.00 95.44 109 LEU A CA 1
ATOM 762 C C . LEU A 1 109 ? -9.365 -3.459 -3.963 1.00 95.44 109 LEU A C 1
ATOM 764 O O . LEU A 1 109 ? -10.433 -3.015 -4.395 1.00 95.44 109 LEU A O 1
ATOM 768 N N . SER A 1 110 ? -9.289 -4.206 -2.869 1.00 95.44 110 SER A N 1
ATOM 769 C CA . SER A 1 110 ? -10.431 -4.587 -2.050 1.00 95.44 110 SER A CA 1
ATOM 770 C C . SER A 1 110 ? -10.207 -4.181 -0.600 1.00 95.44 110 SER A C 1
ATOM 772 O O . SER A 1 110 ? -9.081 -4.168 -0.110 1.00 95.44 110 SER A O 1
ATOM 774 N N . ALA A 1 111 ? -11.287 -3.834 0.087 1.00 93.31 111 ALA A N 1
ATOM 775 C CA . ALA A 1 111 ? -11.259 -3.471 1.492 1.00 93.31 111 ALA A CA 1
ATOM 776 C C . ALA A 1 111 ? -12.285 -4.309 2.247 1.00 93.31 111 ALA A C 1
ATOM 778 O O . ALA A 1 111 ? -13.398 -4.516 1.764 1.00 93.31 111 ALA A O 1
ATOM 779 N N . ALA A 1 112 ? -11.901 -4.775 3.431 1.00 90.81 112 ALA A N 1
ATOM 780 C CA . ALA A 1 112 ? -12.794 -5.431 4.368 1.00 90.81 112 ALA A CA 1
ATOM 781 C C . ALA A 1 112 ? -12.724 -4.687 5.701 1.00 90.81 112 ALA A C 1
ATOM 783 O O . ALA A 1 112 ? -11.648 -4.557 6.278 1.00 90.81 112 ALA A O 1
ATOM 784 N N . GLY A 1 113 ? -13.873 -4.217 6.187 1.00 89.56 113 GLY A N 1
ATOM 785 C CA . GLY A 1 113 ? -13.961 -3.454 7.430 1.00 89.56 113 GLY A CA 1
ATOM 786 C C . GLY A 1 113 ? -13.958 -1.941 7.205 1.00 89.56 113 GLY A C 1
ATOM 787 O O . GLY A 1 113 ? -13.411 -1.429 6.230 1.00 89.56 113 GLY A O 1
ATOM 788 N N . ALA A 1 114 ? -14.582 -1.221 8.139 1.00 92.25 114 ALA A N 1
ATOM 789 C CA . ALA A 1 114 ? -14.915 0.193 7.974 1.00 92.25 114 ALA A CA 1
ATOM 790 C C . ALA A 1 114 ? -13.684 1.085 7.743 1.00 92.25 114 ALA A C 1
ATOM 792 O O . ALA A 1 114 ? -13.702 1.946 6.865 1.00 92.25 114 ALA A O 1
ATOM 793 N N . ALA A 1 115 ? -12.589 0.875 8.486 1.00 92.44 115 ALA A N 1
ATOM 794 C CA . ALA A 1 115 ? -11.384 1.682 8.302 1.00 92.44 115 ALA A CA 1
ATOM 795 C C . ALA A 1 115 ? -10.739 1.468 6.924 1.00 92.44 115 ALA A C 1
ATOM 797 O O . ALA A 1 115 ? -10.320 2.431 6.277 1.00 92.44 115 ALA A O 1
ATOM 798 N N . ALA A 1 116 ? -10.672 0.214 6.468 1.00 93.25 116 ALA A N 1
ATOM 799 C CA . ALA A 1 116 ? -10.124 -0.126 5.162 1.00 93.25 116 ALA A CA 1
ATOM 800 C C . ALA A 1 116 ? -10.996 0.441 4.032 1.00 93.25 116 ALA A C 1
ATOM 802 O O . ALA A 1 116 ? -10.469 0.982 3.064 1.00 93.25 116 ALA A O 1
ATOM 803 N N . GLU A 1 117 ? -12.324 0.375 4.164 1.00 95.06 117 GLU A N 1
ATOM 804 C CA . GLU A 1 117 ? -13.258 0.932 3.178 1.00 95.06 117 GLU A CA 1
ATOM 805 C C . GLU A 1 117 ? -13.070 2.446 3.022 1.00 95.06 117 GLU A C 1
ATOM 807 O O . GLU A 1 117 ? -12.917 2.934 1.902 1.00 95.06 117 GLU A O 1
ATOM 812 N N . ILE A 1 118 ? -12.956 3.172 4.139 1.00 94.81 118 ILE A N 1
ATOM 813 C CA . ILE A 1 118 ? -12.677 4.614 4.144 1.00 94.81 118 ILE A CA 1
ATOM 814 C C . ILE A 1 118 ? -11.308 4.916 3.518 1.00 94.81 118 ILE A C 1
ATOM 816 O O . ILE A 1 118 ? -11.166 5.869 2.749 1.00 94.81 118 ILE A O 1
ATOM 820 N N . ALA A 1 119 ? -10.279 4.130 3.841 1.00 93.69 119 ALA A N 1
ATOM 821 C CA . ALA A 1 119 ? -8.948 4.307 3.266 1.00 93.69 119 ALA A CA 1
ATOM 822 C C . ALA A 1 119 ? -8.952 4.091 1.743 1.00 93.69 119 ALA A C 1
ATOM 824 O O . ALA A 1 119 ? -8.386 4.902 1.008 1.00 93.69 119 ALA A O 1
ATOM 825 N N . LEU A 1 120 ? -9.640 3.053 1.259 1.00 94.94 120 LEU A N 1
ATOM 826 C CA . LEU A 1 120 ? -9.780 2.769 -0.168 1.00 94.94 120 LEU A CA 1
ATOM 827 C C . LEU A 1 120 ? -10.592 3.852 -0.897 1.00 94.94 120 LEU A C 1
ATOM 829 O O . LEU A 1 120 ? -10.230 4.248 -2.004 1.00 94.94 120 LEU A O 1
ATOM 833 N N . GLU A 1 121 ? -11.654 4.378 -0.285 1.00 95.06 121 GLU A N 1
ATOM 834 C CA . GLU A 1 121 ? -12.427 5.492 -0.846 1.00 95.06 121 GLU A CA 1
ATOM 835 C C . GLU A 1 121 ? -11.584 6.769 -0.970 1.00 95.06 121 GLU A C 1
ATOM 837 O O . GLU A 1 121 ? -11.603 7.427 -2.011 1.00 95.06 121 GLU A O 1
ATOM 842 N N . ARG A 1 122 ? -10.758 7.079 0.038 1.00 92.44 122 ARG A N 1
ATOM 843 C CA . ARG A 1 122 ? -9.796 8.192 -0.029 1.00 92.44 122 ARG A CA 1
ATOM 844 C C . ARG A 1 122 ? -8.764 7.994 -1.137 1.00 92.44 122 ARG A C 1
ATOM 846 O O . ARG A 1 122 ? -8.466 8.950 -1.850 1.00 92.44 122 ARG A O 1
ATOM 853 N N . LEU A 1 123 ? -8.246 6.773 -1.312 1.00 91.62 123 LEU A N 1
ATOM 854 C CA . LEU A 1 123 ? -7.351 6.453 -2.428 1.00 91.62 123 LEU A CA 1
ATOM 855 C C . LEU A 1 123 ? -8.036 6.715 -3.775 1.00 91.62 123 LEU A C 1
ATOM 857 O O . LEU A 1 123 ? -7.465 7.392 -4.626 1.00 91.62 123 LEU A O 1
ATOM 861 N N . ARG A 1 124 ? -9.273 6.243 -3.955 1.00 92.44 124 ARG A N 1
ATOM 862 C CA . ARG A 1 124 ? -10.055 6.487 -5.179 1.00 92.44 124 ARG A CA 1
ATOM 863 C C . ARG A 1 124 ? -10.285 7.977 -5.428 1.00 92.44 124 ARG A C 1
ATOM 865 O O . ARG A 1 124 ? -10.094 8.430 -6.550 1.00 92.44 124 ARG A O 1
ATOM 872 N N . GLY A 1 125 ? -10.613 8.744 -4.388 1.00 89.94 125 GLY A N 1
ATOM 873 C CA . GLY A 1 125 ? -10.785 10.197 -4.486 1.00 89.94 125 GLY A CA 1
ATOM 874 C C . GLY A 1 125 ? -9.502 10.958 -4.833 1.00 89.94 125 GLY A C 1
ATOM 875 O O . GLY A 1 125 ? -9.572 12.053 -5.376 1.00 89.94 125 GLY A O 1
ATOM 876 N N . SER A 1 126 ? -8.321 10.387 -4.572 1.00 87.12 126 SER A N 1
ATOM 877 C CA . SER A 1 126 ? -7.048 10.988 -4.999 1.00 87.12 126 SER A CA 1
ATOM 878 C C . SER A 1 126 ? -6.745 10.804 -6.493 1.00 87.12 126 SER A C 1
ATOM 880 O O . SER A 1 126 ? -5.836 11.447 -7.012 1.00 87.12 126 SER A O 1
ATOM 882 N N . CYS A 1 127 ? -7.510 9.946 -7.176 1.00 84.50 127 CYS A N 1
ATOM 883 C CA . CYS A 1 127 ? -7.350 9.609 -8.591 1.00 84.50 127 CYS A CA 1
ATOM 884 C C . CYS A 1 127 ? -8.346 10.310 -9.530 1.00 84.50 127 CYS A C 1
ATOM 886 O O . CYS A 1 127 ? -8.275 10.094 -10.741 1.00 84.50 127 CYS A O 1
ATOM 888 N N . SER A 1 128 ? -9.273 11.108 -8.987 1.00 69.88 128 SER A N 1
ATOM 889 C CA . SER A 1 128 ? -10.344 11.808 -9.715 1.00 69.88 128 SER A CA 1
ATOM 890 C C . SER A 1 128 ? -10.080 13.295 -9.900 1.00 69.88 128 SER A C 1
ATOM 892 O O . SER A 1 128 ? -9.650 13.922 -8.907 1.00 69.88 128 SER A O 1
#

pLDDT: mean 75.65, std 21.38, range [32.47, 96.62]